Protein AF-A0A920SSI3-F1 (afdb_monomer)

Mean predicted aligned error: 14.67 Å

Foldseek 3Di:
DDDDDDPCCDPVNVVVLVVQCWDDDPNDTDGPPPPPPPDAAEDEQAPPHAPPPDPLRDQALLSLQVSVVVVVVVPHQAYEYQFADPVSDRDPDPVSVCSSVVSNPVPRHYDHDDD

Radius of gyration: 26.29 Å; Cα contacts (8 Å, |Δi|>4): 122; chains: 1; bounding box: 48×50×65 Å

Solvent-accessible surface area (backbone atoms only — not comparable to full-atom values): 7346 Å² total; per-residue (Å²): 138,84,81,82,78,81,75,87,76,48,72,70,60,54,55,60,39,54,74,63,65,31,58,71,62,94,84,46,77,49,63,78,77,81,77,76,73,86,72,82,38,69,44,65,69,43,55,94,62,61,90,82,74,43,96,85,53,49,74,49,39,69,45,43,24,51,53,50,50,54,41,41,77,75,58,34,57,28,39,36,77,67,41,39,41,101,83,70,43,82,45,87,49,68,69,50,48,47,52,35,52,70,55,36,77,62,87,84,30,70,50,88,82,83,131

Nearest PDB structures (foldseek):
  5zmu-assembly2_C  TM=8.482E-01  e=4.762E-04  Bordetella sp. BK-52
  5zmy-assembly4_G  TM=8.447E-01  e=1.483E-03  Bordetella sp. BK-52
  5zmy-assembly3_E  TM=8.531E-01  e=1.938E-03  Bordetella sp. BK-52
  5zmu-assembly1_B  TM=8.420E-01  e=1.938E-03  Bordetella sp. BK-52
  5zmu-assembly2_D  TM=8.413E-01  e=2.706E-03  Bordetella sp. BK-52

Sequence (115 aa):
MSLIQSSDYSRRAFLAIAGAGAVVLGGCAVTEQEQTRSFLLKAALNGGRQPGSHPALPTTANEFANAAQDAVEAGAGAIHVHVRDSKENESLRSEDIATVLADCSCHNTVHSDWY

Structure (mmCIF, N/CA/C/O backbone):
data_AF-A0A920SSI3-F1
#
_entry.id   AF-A0A920SSI3-F1
#
loop_
_atom_site.group_PDB
_atom_site.id
_atom_site.type_symbol
_atom_site.label_atom_id
_atom_site.label_alt_id
_atom_site.label_comp_id
_atom_site.label_asym_id
_atom_site.label_entity_id
_atom_site.label_seq_id
_atom_site.pdbx_PDB_ins_code
_atom_site.Cartn_x
_atom_site.Cartn_y
_atom_site.Cartn_z
_atom_site.occupancy
_atom_site.B_iso_or_equiv
_atom_site.auth_seq_id
_atom_site.auth_comp_id
_atom_site.auth_asym_id
_atom_site.auth_atom_id
_atom_site.pdbx_PDB_model_num
ATOM 1 N N . MET A 1 1 ? -34.021 39.688 47.194 1.00 31.75 1 MET A N 1
ATOM 2 C CA . MET A 1 1 ? -33.131 38.540 47.470 1.00 31.75 1 MET A CA 1
ATOM 3 C C . MET A 1 1 ? -33.988 37.309 47.719 1.00 31.75 1 MET A C 1
ATOM 5 O O . MET A 1 1 ? -34.573 37.215 48.787 1.00 31.75 1 MET A O 1
ATOM 9 N N . SER A 1 2 ? -34.132 36.423 46.730 1.00 30.94 2 SER A N 1
ATOM 10 C CA . SER A 1 2 ? -34.807 35.131 46.914 1.00 30.94 2 SER A CA 1
ATOM 11 C C . SER A 1 2 ? -33.748 34.088 47.267 1.00 30.94 2 SER A C 1
ATOM 13 O O . SER A 1 2 ? -32.743 33.973 46.565 1.00 30.94 2 SER A O 1
ATOM 15 N N . LEU A 1 3 ? -33.931 33.424 48.406 1.00 32.19 3 LEU A N 1
ATOM 16 C CA . LEU A 1 3 ? -33.061 32.360 48.892 1.00 32.19 3 LEU A CA 1
ATOM 17 C C . LEU A 1 3 ? -33.277 31.117 48.024 1.00 32.19 3 LEU A C 1
ATOM 19 O O . LEU A 1 3 ? -34.406 30.687 47.803 1.00 32.19 3 LEU A O 1
ATOM 23 N N . ILE A 1 4 ? -32.174 30.565 47.529 1.00 35.66 4 ILE A N 1
ATOM 24 C CA . ILE A 1 4 ? -32.110 29.320 46.765 1.00 35.66 4 ILE A CA 1
ATOM 25 C C . ILE A 1 4 ? -32.752 28.202 47.603 1.00 35.66 4 ILE A C 1
ATOM 27 O O . ILE A 1 4 ? -32.243 27.861 48.669 1.00 35.66 4 ILE A O 1
ATOM 31 N N . GLN A 1 5 ? -33.860 27.626 47.125 1.00 38.75 5 GLN A N 1
ATOM 32 C CA . GLN A 1 5 ? -34.351 26.338 47.618 1.00 38.75 5 GLN A CA 1
ATOM 33 C C . GLN A 1 5 ? -33.343 25.262 47.204 1.00 38.75 5 GLN A C 1
ATOM 35 O O . GLN A 1 5 ? -33.166 24.991 46.017 1.00 38.75 5 GLN A O 1
ATOM 40 N N . SER A 1 6 ? -32.669 24.649 48.175 1.00 41.41 6 SER A N 1
ATOM 41 C CA . SER A 1 6 ? -31.885 23.436 47.956 1.00 41.41 6 SER A CA 1
ATOM 42 C C . SER A 1 6 ? -32.833 22.311 47.539 1.00 41.41 6 SER A C 1
ATOM 44 O O . SER A 1 6 ? -33.675 21.899 48.335 1.00 41.41 6 SER A O 1
ATOM 46 N N . SER A 1 7 ? -32.741 21.834 46.293 1.00 49.72 7 SER A N 1
ATOM 47 C CA . SER A 1 7 ? -33.515 20.665 45.870 1.00 49.72 7 SER A CA 1
ATOM 48 C C . SER A 1 7 ? -32.924 19.420 46.526 1.00 49.72 7 SER A C 1
ATOM 50 O O . SER A 1 7 ? -31.736 19.146 46.340 1.00 49.72 7 SER A O 1
ATOM 52 N N . ASP A 1 8 ? -33.742 18.661 47.249 1.00 46.12 8 ASP A N 1
ATOM 53 C CA . ASP A 1 8 ? -33.389 17.343 47.770 1.00 46.12 8 ASP A CA 1
ATOM 54 C C . ASP A 1 8 ? -33.108 16.379 46.611 1.00 46.12 8 ASP A C 1
ATOM 56 O O . ASP A 1 8 ? -33.988 15.689 46.089 1.00 46.12 8 ASP A O 1
ATOM 60 N N . TYR A 1 9 ? -31.853 16.345 46.169 1.00 55.19 9 TYR A N 1
ATOM 61 C CA . TYR A 1 9 ? -31.407 15.425 45.138 1.00 55.19 9 TYR A CA 1
ATOM 62 C C . TYR A 1 9 ? -31.183 14.053 45.775 1.00 55.19 9 TYR A C 1
ATOM 64 O O . TYR A 1 9 ? -30.156 13.783 46.398 1.00 55.19 9 TYR A O 1
ATOM 72 N N . SER A 1 10 ? -32.195 13.187 45.691 1.00 63.22 10 SER A N 1
ATOM 73 C CA . SER A 1 10 ? -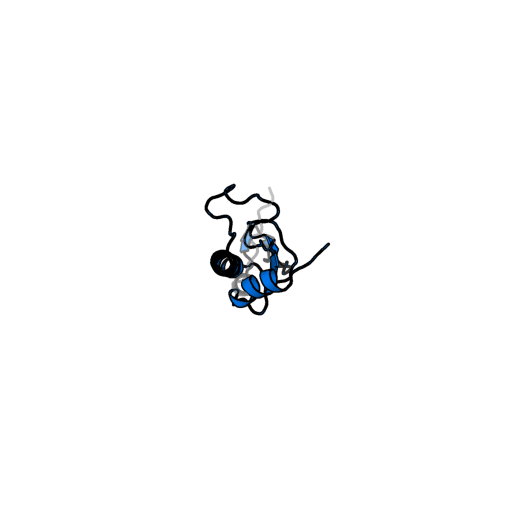32.159 11.869 46.325 1.00 63.22 10 SER A CA 1
ATOM 74 C C . SER A 1 10 ? -30.985 11.032 45.810 1.00 63.22 10 SER A C 1
ATOM 76 O O . SER A 1 10 ? -30.732 10.953 44.607 1.00 63.22 10 SER A O 1
ATOM 78 N N . ARG A 1 11 ? -30.312 10.311 46.715 1.00 54.88 11 ARG A N 1
ATOM 79 C CA . ARG A 1 11 ? -29.207 9.383 46.405 1.00 54.88 11 ARG A CA 1
ATOM 80 C C . ARG A 1 11 ? -29.567 8.369 45.305 1.00 54.88 11 ARG A C 1
ATOM 82 O O . ARG A 1 11 ? -28.691 7.932 44.565 1.00 54.88 11 ARG A O 1
ATOM 89 N N . ARG A 1 12 ? -30.856 8.024 45.168 1.00 54.28 12 ARG A N 1
ATOM 90 C CA . ARG A 1 12 ? -31.366 7.157 44.089 1.00 54.28 12 ARG A CA 1
ATOM 91 C C . ARG A 1 12 ? -31.304 7.825 42.710 1.00 54.28 12 ARG A C 1
ATOM 93 O O . ARG A 1 12 ? -30.982 7.145 41.745 1.00 54.28 12 ARG A O 1
ATOM 100 N N . ALA A 1 13 ? -31.569 9.129 42.621 1.00 55.97 13 ALA A N 1
ATOM 101 C CA . ALA A 1 13 ? -31.482 9.891 41.374 1.00 55.97 13 ALA A CA 1
ATOM 102 C C . ALA A 1 13 ? -30.022 10.068 40.922 1.00 55.97 13 ALA A C 1
ATOM 104 O O . ALA A 1 13 ? -29.718 9.895 39.746 1.00 55.97 13 ALA A O 1
ATOM 105 N N . PHE A 1 14 ? -29.104 10.305 41.866 1.00 57.00 14 PHE A N 1
ATOM 106 C CA . PHE A 1 14 ? -27.667 10.400 41.581 1.00 57.00 14 PHE A CA 1
ATOM 107 C C . PHE A 1 14 ? -27.088 9.095 41.005 1.00 57.00 14 PHE A C 1
ATOM 109 O O . PHE A 1 14 ? -26.377 9.120 40.005 1.00 57.00 14 PHE A O 1
ATOM 116 N N . LEU A 1 15 ? -27.436 7.943 41.593 1.00 54.25 15 LEU A N 1
ATOM 117 C CA . LEU A 1 15 ? -26.958 6.637 41.120 1.00 54.25 15 LEU A CA 1
ATOM 118 C C . LEU A 1 15 ? -27.516 6.256 39.739 1.00 54.25 15 LEU A C 1
ATOM 120 O O . LEU A 1 15 ? -26.810 5.628 38.957 1.00 54.25 15 LEU A O 1
ATOM 124 N N . ALA A 1 16 ? -28.751 6.658 39.420 1.00 57.38 16 ALA A N 1
ATOM 125 C CA . ALA A 1 16 ? -29.353 6.400 38.111 1.00 57.38 16 ALA A CA 1
ATOM 126 C C . ALA A 1 16 ? -28.672 7.189 36.975 1.00 57.38 16 ALA A C 1
ATOM 128 O O . ALA A 1 16 ? -28.552 6.681 35.866 1.00 57.38 16 ALA A O 1
ATOM 129 N N . ILE A 1 17 ? -28.200 8.407 37.256 1.00 57.28 17 ILE A N 1
ATOM 130 C CA . ILE A 1 17 ? -27.567 9.294 36.265 1.00 57.28 17 ILE A CA 1
ATOM 131 C C . ILE A 1 17 ? -26.085 8.958 36.082 1.00 57.28 17 ILE A C 1
ATOM 133 O O . ILE A 1 17 ? -25.610 8.887 34.951 1.00 57.28 17 ILE A O 1
ATOM 137 N N . ALA A 1 18 ? -25.375 8.653 37.172 1.00 57.53 18 ALA A N 1
ATOM 138 C CA . ALA A 1 18 ? -23.982 8.216 37.101 1.00 57.53 18 ALA A CA 1
ATOM 139 C C . ALA A 1 18 ? -23.823 6.893 36.324 1.00 57.53 18 ALA A C 1
ATOM 141 O O . ALA A 1 18 ? -22.845 6.716 35.604 1.00 57.53 18 ALA A O 1
ATOM 142 N N . GLY A 1 19 ? -24.803 5.984 36.414 1.00 54.16 19 GLY A N 1
ATOM 143 C CA . GLY A 1 19 ? -24.811 4.733 35.646 1.00 54.16 19 GLY A CA 1
ATOM 144 C C . GLY A 1 19 ? -25.055 4.901 34.139 1.00 54.16 19 GLY A C 1
ATOM 145 O O . GLY A 1 19 ? -24.810 3.964 33.388 1.00 54.16 19 GLY A O 1
ATOM 146 N N . ALA A 1 20 ? -25.513 6.077 33.695 1.00 57.34 20 ALA A N 1
ATOM 147 C CA . ALA A 1 20 ? -25.807 6.390 32.294 1.00 57.34 20 ALA A CA 1
ATOM 148 C C . ALA A 1 20 ? -24.710 7.235 31.612 1.00 57.34 20 ALA A C 1
ATOM 150 O O . ALA A 1 20 ? -24.944 7.768 30.530 1.00 57.34 20 ALA A O 1
ATOM 151 N N . GLY A 1 21 ? -23.541 7.405 32.246 1.00 54.06 21 GLY A N 1
ATOM 152 C CA . GLY A 1 21 ? -22.436 8.202 31.695 1.00 54.06 21 GLY A CA 1
ATOM 153 C C . GLY A 1 21 ? -22.680 9.717 31.701 1.00 54.06 21 GLY A C 1
ATOM 154 O O . GLY A 1 21 ? -22.008 10.453 30.989 1.00 54.06 21 GLY A O 1
ATOM 155 N N . ALA A 1 22 ? -23.642 10.210 32.485 1.00 56.53 22 ALA A N 1
ATOM 156 C CA . ALA A 1 22 ? -23.956 11.633 32.552 1.00 56.53 22 ALA A CA 1
ATOM 157 C C . ALA A 1 22 ? -23.236 12.321 33.725 1.00 56.53 22 ALA A C 1
ATOM 159 O O . ALA A 1 22 ? -23.380 11.927 34.884 1.00 56.53 22 ALA A O 1
ATOM 160 N N . VAL A 1 23 ? -22.498 13.395 33.430 1.00 55.94 23 VAL A N 1
ATOM 161 C CA . VAL A 1 23 ? -21.931 14.313 34.432 1.00 55.94 23 VAL A CA 1
ATOM 162 C C . VAL A 1 23 ? -22.871 15.508 34.593 1.00 55.94 23 VAL A C 1
ATOM 164 O O . VAL A 1 23 ? -23.320 16.099 33.610 1.00 55.94 23 VAL A O 1
ATOM 167 N N . VAL A 1 24 ? -23.176 15.876 35.841 1.00 57.53 24 VAL A N 1
ATOM 168 C CA . VAL A 1 24 ? -24.001 17.051 36.157 1.00 57.53 24 VAL A CA 1
ATOM 169 C C . VAL A 1 24 ? -23.096 18.216 36.550 1.00 57.53 24 VAL A C 1
ATOM 171 O O . VAL A 1 24 ? -22.456 18.185 37.600 1.00 57.53 24 VAL A O 1
ATOM 174 N N . LEU A 1 25 ? -23.081 19.272 35.735 1.00 50.16 25 LEU A N 1
ATOM 175 C CA . LEU A 1 25 ? -22.464 20.561 36.059 1.00 50.16 25 LEU A CA 1
ATOM 176 C C . LEU A 1 25 ? -23.580 21.598 36.222 1.00 50.16 25 LEU A C 1
ATOM 178 O O . LEU A 1 25 ? -24.322 21.880 35.284 1.00 50.16 25 LEU A O 1
ATOM 182 N N . GLY A 1 26 ? -23.739 22.146 37.430 1.00 55.31 26 GLY A N 1
ATOM 183 C CA . GLY A 1 26 ? -24.679 23.248 37.685 1.00 55.31 26 GLY A CA 1
ATOM 184 C C . GLY A 1 26 ? -26.170 22.929 37.485 1.00 55.31 26 GLY A C 1
ATOM 185 O O . GLY A 1 26 ? -26.951 23.850 37.277 1.00 55.31 26 GLY A O 1
ATOM 186 N N . GLY A 1 27 ? -26.579 21.655 37.538 1.00 57.84 27 GLY A N 1
ATOM 187 C CA . GLY A 1 27 ? -27.984 21.244 37.384 1.00 57.84 27 GLY A CA 1
ATOM 188 C C . GLY A 1 27 ? -28.416 20.904 35.951 1.00 57.84 27 GLY A C 1
ATOM 189 O O . GLY A 1 27 ? -29.550 20.474 35.760 1.00 57.84 27 GLY A O 1
ATOM 190 N N . CYS A 1 28 ? -27.524 21.015 34.962 1.00 51.34 28 CYS A N 1
ATOM 191 C CA . CYS A 1 28 ? -27.728 20.442 33.631 1.00 51.34 28 CYS A CA 1
ATOM 192 C C . CYS A 1 28 ? -27.100 19.047 33.563 1.00 51.34 28 CYS A C 1
ATOM 194 O O . CYS A 1 28 ? -25.912 18.883 33.844 1.00 51.34 28 CYS A O 1
ATOM 196 N N . ALA A 1 29 ? -27.894 18.046 33.180 1.00 58.31 29 ALA A N 1
ATOM 197 C CA . ALA A 1 29 ? -27.389 16.727 32.825 1.00 58.31 29 ALA A CA 1
ATOM 198 C C . ALA A 1 29 ? -27.015 16.729 31.339 1.00 58.31 29 ALA A C 1
ATOM 200 O O . ALA A 1 29 ? -27.874 16.951 30.485 1.00 58.31 29 ALA A O 1
ATOM 201 N N . VAL A 1 30 ? -25.738 16.494 31.040 1.00 51.97 30 VAL A N 1
ATOM 202 C CA . VAL A 1 30 ? -25.256 16.258 29.676 1.00 51.97 30 VAL A CA 1
ATOM 203 C C . VAL A 1 30 ? -25.019 14.758 29.546 1.00 51.97 30 VAL A C 1
ATOM 205 O O . VAL A 1 30 ? -24.259 14.186 30.323 1.00 51.97 30 VAL A O 1
ATOM 208 N N . THR A 1 31 ? -25.709 14.110 28.611 1.00 56.38 31 THR A N 1
ATOM 209 C CA . THR A 1 31 ? -25.462 12.708 28.251 1.00 56.38 31 THR A CA 1
ATOM 210 C C . THR A 1 31 ? -24.478 12.667 27.088 1.00 56.38 31 THR A C 1
ATOM 212 O O . THR A 1 31 ? -24.675 13.402 26.117 1.00 56.38 31 THR A O 1
ATOM 215 N N . GLU A 1 32 ? -23.467 11.802 27.138 1.00 54.62 32 GLU A N 1
ATOM 216 C CA . GLU A 1 32 ? -22.654 11.489 25.959 1.00 54.62 32 GLU A CA 1
ATOM 217 C C . GLU A 1 32 ? -23.547 10.824 24.899 1.00 54.62 32 GLU A C 1
ATOM 219 O O . GLU A 1 32 ? -23.910 9.655 24.989 1.00 54.62 32 GLU A O 1
ATOM 224 N N . GLN A 1 33 ? -23.963 11.587 23.889 1.00 54.97 33 GLN A N 1
ATOM 225 C CA . GLN A 1 33 ? -24.425 11.016 22.628 1.00 54.97 33 GLN A CA 1
ATOM 226 C C . GLN A 1 33 ? -23.188 10.829 21.754 1.00 54.97 33 GLN A C 1
ATOM 228 O O . GLN A 1 33 ? -22.853 11.691 20.941 1.00 54.97 33 GLN A O 1
ATOM 233 N N . GLU A 1 34 ? -22.490 9.711 21.935 1.00 57.81 34 GLU A N 1
ATOM 234 C CA . GLU A 1 34 ? -21.451 9.305 20.997 1.00 57.81 34 GLU A CA 1
ATOM 235 C C . GLU A 1 34 ? -22.129 8.829 19.707 1.00 57.81 34 GLU A C 1
ATOM 237 O O . GLU A 1 34 ? -22.481 7.665 19.531 1.00 57.81 34 GLU A O 1
ATOM 242 N N . GLN A 1 35 ? -22.392 9.763 18.795 1.00 55.12 35 GLN A N 1
ATOM 243 C CA . GLN A 1 35 ? -22.758 9.416 17.430 1.00 55.12 35 GLN A CA 1
ATOM 244 C C . GLN A 1 35 ? -21.469 9.182 16.637 1.00 55.12 35 GLN A C 1
ATOM 246 O O . GLN A 1 35 ? -21.082 9.995 15.798 1.00 55.12 35 GLN A O 1
ATOM 251 N N . THR A 1 36 ? -20.790 8.063 16.891 1.00 58.25 36 THR A N 1
ATOM 252 C CA . THR A 1 36 ? -19.743 7.561 15.998 1.00 58.25 36 THR A CA 1
ATOM 253 C C . THR A 1 36 ? -20.428 7.064 14.728 1.00 58.25 36 THR A C 1
ATOM 255 O O . THR A 1 36 ? -20.776 5.893 14.584 1.00 58.25 36 THR A O 1
ATOM 258 N N . ARG A 1 37 ? -20.666 7.959 13.760 1.00 64.50 37 ARG A N 1
ATOM 259 C CA . ARG A 1 37 ? -20.807 7.483 12.380 1.00 64.50 37 ARG A CA 1
A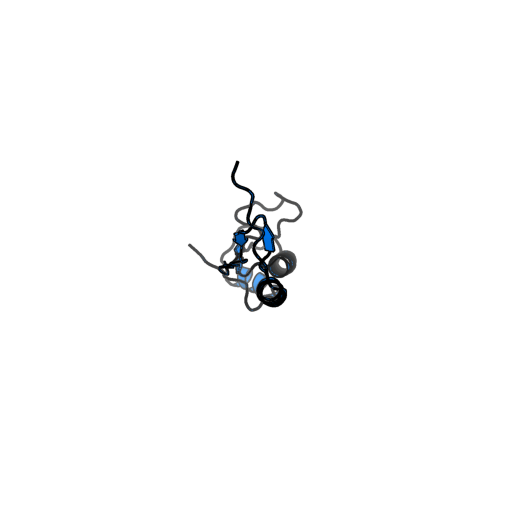TOM 260 C C . ARG A 1 37 ? -19.488 6.807 12.035 1.00 64.50 37 ARG A C 1
ATOM 262 O O . ARG A 1 37 ? -18.450 7.462 12.027 1.00 64.50 37 ARG A O 1
ATOM 269 N N . SER A 1 38 ? -19.533 5.503 11.784 1.00 73.06 38 SER A N 1
ATOM 270 C CA . SER A 1 38 ? -18.391 4.790 11.226 1.00 73.06 38 SER A CA 1
ATOM 271 C C . SER A 1 38 ? -18.134 5.360 9.831 1.00 73.06 38 SER A C 1
ATOM 273 O O . SER A 1 38 ? -18.948 5.200 8.922 1.00 73.06 38 SER A O 1
ATOM 275 N N . PHE A 1 39 ? -17.047 6.115 9.697 1.00 82.50 39 PHE A N 1
ATOM 276 C CA . PHE A 1 39 ? -16.545 6.573 8.410 1.00 82.50 39 PHE A CA 1
ATOM 277 C C . PHE A 1 39 ? -15.460 5.609 7.942 1.00 82.50 39 PHE A C 1
ATOM 279 O O . PHE A 1 39 ? -14.615 5.188 8.731 1.00 82.50 39 PHE A O 1
ATOM 286 N N . LEU A 1 40 ? -15.471 5.280 6.651 1.00 88.06 40 LEU A N 1
ATOM 287 C CA . LEU A 1 40 ? -14.396 4.513 6.037 1.00 88.06 40 LEU A CA 1
ATOM 288 C C . LEU A 1 40 ? -13.186 5.428 5.820 1.00 88.06 40 LEU A C 1
ATOM 290 O O . LEU A 1 40 ? -13.264 6.385 5.047 1.00 88.06 40 LEU A O 1
ATOM 294 N N . LEU A 1 41 ? -12.065 5.118 6.467 1.00 90.56 41 LEU A N 1
ATOM 295 C CA . LEU A 1 41 ? -10.792 5.781 6.202 1.00 90.56 41 LEU A CA 1
ATOM 296 C C . LEU A 1 41 ? -10.067 5.070 5.053 1.00 90.56 41 LEU A C 1
ATOM 298 O O . LEU A 1 41 ? -9.759 3.883 5.162 1.00 90.56 41 LEU A O 1
ATOM 302 N N . LYS A 1 42 ? -9.775 5.798 3.969 1.00 93.00 42 LYS A N 1
ATOM 303 C CA . LYS A 1 42 ? -8.976 5.307 2.837 1.00 93.00 42 LYS A CA 1
ATOM 304 C C . LYS A 1 42 ? -7.576 5.923 2.868 1.00 93.00 42 LYS A C 1
ATOM 306 O O . LYS A 1 42 ? -7.446 7.143 2.794 1.00 93.00 42 LYS A O 1
ATOM 311 N N . ALA A 1 43 ? -6.541 5.093 2.959 1.00 94.25 43 ALA A N 1
ATOM 312 C CA . ALA A 1 43 ? -5.146 5.524 2.942 1.00 94.25 43 ALA A CA 1
ATOM 313 C C . ALA A 1 43 ? -4.571 5.448 1.521 1.00 94.25 43 ALA A C 1
ATOM 315 O O . ALA A 1 43 ? -4.627 4.401 0.882 1.00 94.25 43 ALA A O 1
ATOM 316 N N . ALA A 1 44 ? -3.993 6.546 1.031 1.00 95.12 44 ALA A N 1
ATOM 317 C CA . ALA A 1 44 ? -3.233 6.570 -0.217 1.00 95.12 44 ALA A CA 1
ATOM 318 C C . ALA A 1 44 ? -1.736 6.484 0.096 1.00 95.12 44 ALA A C 1
ATOM 320 O O . ALA A 1 44 ? -1.174 7.430 0.646 1.00 95.12 44 ALA A O 1
ATOM 321 N N . LEU A 1 45 ? -1.103 5.354 -0.234 1.00 94.06 45 LEU A N 1
ATOM 322 C CA . LEU A 1 45 ? 0.251 5.051 0.253 1.00 94.06 45 LEU A CA 1
ATOM 323 C C . LEU A 1 45 ? 1.337 5.881 -0.437 1.00 94.06 45 LEU A C 1
ATOM 325 O O . LEU A 1 45 ? 2.250 6.382 0.213 1.00 94.06 45 LEU A O 1
ATOM 329 N N . ASN A 1 46 ? 1.236 6.052 -1.753 1.00 93.38 46 ASN A N 1
ATOM 330 C CA . ASN A 1 46 ? 2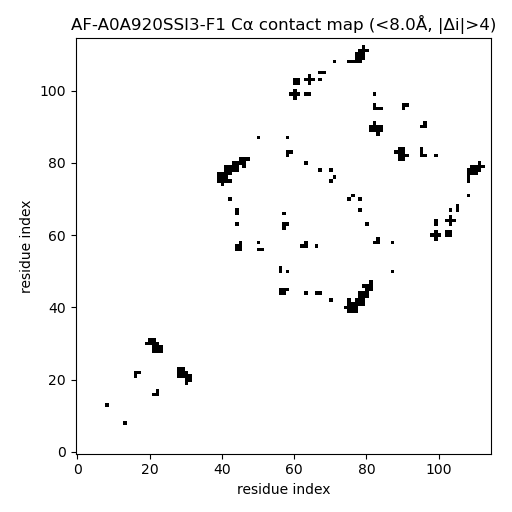.200 6.828 -2.530 1.00 93.38 46 ASN A CA 1
ATOM 331 C C . ASN A 1 46 ? 1.568 7.989 -3.311 1.00 93.38 46 ASN A C 1
ATOM 333 O O . ASN A 1 46 ? 2.220 9.014 -3.523 1.00 93.38 46 ASN A O 1
ATOM 337 N N . GLY A 1 47 ? 0.295 7.863 -3.701 1.00 88.31 47 GLY A N 1
ATOM 338 C CA . GLY A 1 47 ? -0.370 8.834 -4.572 1.00 88.31 47 GLY A CA 1
ATOM 339 C C . GLY A 1 47 ? 0.416 9.067 -5.872 1.00 88.31 47 GLY A C 1
ATOM 340 O O . GLY A 1 47 ? 1.266 8.266 -6.254 1.00 88.31 47 GLY A O 1
ATOM 341 N N . GLY A 1 48 ? 0.211 10.221 -6.510 1.00 86.44 48 GLY A N 1
ATOM 342 C CA . GLY A 1 48 ? 0.977 10.637 -7.697 1.00 86.44 48 GLY A CA 1
ATOM 343 C C . GLY A 1 48 ? 2.396 11.158 -7.409 1.00 86.44 48 GLY A C 1
ATOM 344 O O . GLY A 1 48 ? 2.953 11.898 -8.222 1.00 86.44 48 GLY A O 1
ATOM 345 N N . ARG A 1 49 ? 2.979 10.868 -6.235 1.00 91.19 49 ARG A N 1
ATOM 346 C CA . ARG A 1 49 ? 4.323 11.354 -5.874 1.00 91.19 49 ARG A CA 1
ATOM 347 C C . ARG A 1 49 ? 5.389 10.635 -6.686 1.00 91.19 49 ARG A C 1
ATOM 349 O O . ARG A 1 49 ? 5.267 9.449 -6.953 1.00 91.19 49 ARG A O 1
ATOM 356 N N . GLN A 1 50 ? 6.461 11.337 -7.039 1.00 90.38 50 GLN A N 1
ATOM 357 C CA . GLN A 1 50 ? 7.579 10.731 -7.764 1.00 90.38 50 GLN A CA 1
ATOM 358 C C . GLN A 1 50 ? 8.440 9.852 -6.837 1.00 90.38 50 GLN A C 1
ATOM 360 O O . GLN A 1 50 ? 8.612 10.218 -5.665 1.00 90.38 50 GLN A O 1
ATOM 365 N N . PRO A 1 51 ? 9.008 8.736 -7.335 1.00 90.81 51 PRO A N 1
ATOM 366 C CA . PRO A 1 51 ? 10.028 7.964 -6.625 1.00 90.81 51 PRO A CA 1
ATOM 367 C C . PRO A 1 51 ? 11.152 8.869 -6.106 1.00 90.81 51 PRO A C 1
ATOM 369 O O . PRO A 1 51 ? 11.529 9.845 -6.753 1.00 90.81 51 PRO A O 1
ATOM 372 N N . GLY A 1 52 ? 11.639 8.600 -4.894 1.00 91.25 52 GLY A N 1
ATOM 373 C CA . GLY A 1 52 ? 12.689 9.402 -4.255 1.00 91.25 52 GLY A CA 1
ATOM 374 C C . GLY A 1 52 ? 12.245 10.760 -3.693 1.00 91.25 52 GLY A C 1
ATOM 375 O O . GLY A 1 52 ? 13.038 11.427 -3.033 1.00 91.25 52 GLY A O 1
ATOM 376 N N . SER A 1 53 ? 10.983 11.175 -3.874 1.00 93.81 53 SER A N 1
ATOM 377 C CA . SER A 1 53 ? 10.473 12.424 -3.276 1.00 93.81 53 SER A CA 1
ATOM 378 C C . SER A 1 53 ? 10.336 12.373 -1.748 1.00 93.81 53 SER A C 1
ATOM 380 O O . SER A 1 53 ? 10.278 13.419 -1.101 1.00 93.81 53 SER A O 1
ATOM 382 N N . HIS A 1 54 ? 10.285 11.173 -1.164 1.00 93.50 54 HIS A N 1
ATOM 383 C CA . HIS A 1 54 ? 10.313 10.945 0.276 1.00 93.50 54 HIS A CA 1
ATOM 384 C C . HIS A 1 54 ? 10.951 9.575 0.565 1.00 93.50 54 HIS A C 1
ATOM 386 O O . HIS A 1 54 ? 10.618 8.617 -0.132 1.00 93.50 54 HIS A O 1
ATOM 392 N N . PRO A 1 55 ? 11.826 9.440 1.580 1.00 91.75 55 PRO A N 1
ATOM 393 C CA . PRO A 1 55 ? 12.528 8.183 1.859 1.00 91.75 55 PRO A CA 1
ATOM 394 C C . PRO A 1 55 ? 11.601 7.032 2.270 1.00 91.75 55 PRO A C 1
ATOM 396 O O . PRO A 1 55 ? 11.942 5.879 2.058 1.00 91.75 55 PRO A O 1
ATOM 399 N N . ALA A 1 56 ? 10.433 7.336 2.841 1.00 92.38 56 ALA A N 1
ATOM 400 C CA . ALA A 1 56 ? 9.415 6.339 3.191 1.00 92.38 56 ALA A CA 1
ATOM 401 C C . ALA A 1 56 ? 8.322 6.169 2.118 1.00 92.38 56 ALA A C 1
ATOM 403 O O . ALA A 1 56 ? 7.259 5.637 2.417 1.00 92.38 56 ALA A O 1
ATOM 404 N N . LEU A 1 57 ? 8.513 6.702 0.904 1.00 94.75 57 LEU A N 1
ATOM 405 C CA . LEU A 1 57 ? 7.549 6.501 -0.179 1.00 94.75 57 LEU A CA 1
ATOM 406 C C . LEU A 1 57 ? 7.700 5.070 -0.722 1.00 94.75 57 LEU A C 1
ATOM 408 O O . LEU A 1 57 ? 8.757 4.780 -1.278 1.00 94.75 57 LEU A O 1
ATOM 412 N N . PRO A 1 58 ? 6.680 4.200 -0.621 1.00 93.94 58 PRO A N 1
ATOM 413 C CA . PRO A 1 58 ? 6.797 2.835 -1.114 1.00 93.94 58 PRO A CA 1
ATOM 414 C C . PRO A 1 58 ? 6.840 2.813 -2.647 1.00 93.94 58 PRO A C 1
ATOM 416 O O . PRO A 1 58 ? 6.013 3.450 -3.318 1.00 93.94 58 PRO A O 1
ATOM 419 N N . THR A 1 59 ? 7.801 2.077 -3.206 1.00 91.75 59 THR A N 1
ATOM 420 C CA . THR A 1 59 ? 7.933 1.849 -4.656 1.00 91.75 59 THR A CA 1
ATOM 421 C C . THR A 1 59 ? 8.037 0.370 -5.018 1.00 91.75 59 THR A C 1
ATOM 423 O O . THR A 1 59 ? 7.782 0.021 -6.170 1.00 91.75 59 THR A O 1
ATOM 426 N N . THR A 1 60 ? 8.339 -0.503 -4.055 1.00 90.00 60 THR A N 1
ATOM 427 C CA . THR A 1 60 ? 8.439 -1.959 -4.239 1.00 90.00 60 THR A CA 1
ATOM 428 C C . THR A 1 60 ? 7.291 -2.715 -3.562 1.00 90.00 60 THR A C 1
ATOM 430 O O . THR A 1 60 ? 6.647 -2.204 -2.647 1.00 90.00 60 THR A O 1
ATOM 433 N N . ALA A 1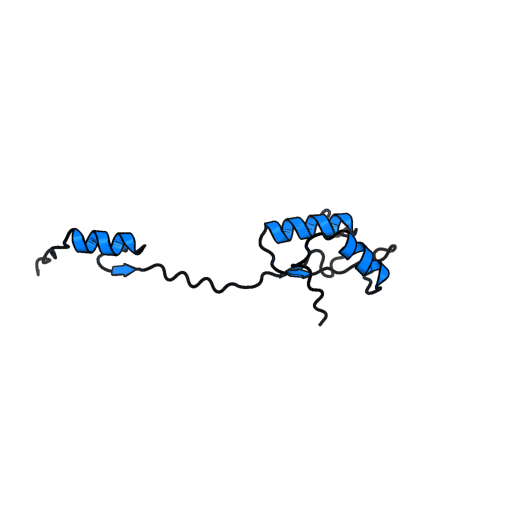 61 ? 7.035 -3.958 -3.986 1.00 90.00 61 ALA A N 1
ATOM 434 C CA . ALA A 1 61 ? 5.939 -4.779 -3.456 1.00 90.00 61 ALA A CA 1
ATOM 435 C C . ALA A 1 61 ? 6.027 -4.999 -1.931 1.00 90.00 61 ALA A C 1
ATOM 437 O O . ALA A 1 61 ? 5.052 -4.754 -1.223 1.00 90.00 61 ALA A O 1
ATOM 438 N N . ASN A 1 62 ? 7.214 -5.325 -1.409 1.00 91.62 62 ASN A N 1
ATOM 439 C CA . ASN A 1 62 ? 7.440 -5.465 0.035 1.00 91.62 62 ASN A CA 1
ATOM 440 C C . ASN A 1 62 ? 7.184 -4.163 0.811 1.00 91.62 62 ASN A C 1
ATOM 442 O O . ASN A 1 62 ? 6.619 -4.188 1.902 1.00 91.62 62 ASN A O 1
ATOM 446 N N . GLU A 1 63 ? 7.587 -3.013 0.267 1.00 94.06 63 GLU A N 1
ATOM 447 C CA . GLU A 1 63 ? 7.324 -1.720 0.908 1.00 94.06 63 GLU A CA 1
ATOM 448 C C . GLU A 1 63 ? 5.831 -1.390 0.915 1.00 94.06 63 GLU A C 1
ATOM 450 O O . GLU A 1 63 ? 5.329 -0.880 1.915 1.00 94.06 63 GLU A O 1
ATOM 455 N N . PHE A 1 64 ? 5.107 -1.709 -0.164 1.00 93.50 64 PHE A N 1
ATOM 456 C CA . PHE A 1 64 ? 3.652 -1.574 -0.193 1.00 93.50 64 PHE A CA 1
ATOM 457 C C . PHE A 1 64 ? 2.976 -2.477 0.836 1.00 93.50 64 PHE A C 1
ATOM 459 O O . PHE A 1 64 ? 2.073 -2.006 1.520 1.00 93.50 64 PHE A O 1
ATOM 466 N N . ALA A 1 65 ? 3.418 -3.728 0.981 1.00 92.31 65 ALA A N 1
ATOM 467 C CA . ALA A 1 65 ? 2.870 -4.653 1.969 1.00 92.31 65 ALA A CA 1
ATOM 468 C C . ALA A 1 65 ? 3.050 -4.126 3.402 1.00 92.31 65 ALA A C 1
ATOM 470 O O . ALA A 1 65 ? 2.080 -4.074 4.160 1.00 92.31 65 ALA A O 1
ATOM 471 N N . ASN A 1 66 ? 4.252 -3.649 3.739 1.00 93.94 66 ASN A N 1
ATOM 472 C CA . ASN A 1 66 ? 4.540 -3.061 5.050 1.00 93.94 66 ASN A CA 1
ATOM 473 C C . ASN A 1 66 ? 3.714 -1.788 5.293 1.00 93.94 66 ASN A C 1
ATOM 475 O O . ASN A 1 66 ? 3.031 -1.672 6.306 1.00 93.94 66 ASN A O 1
ATOM 479 N N . ALA A 1 67 ? 3.699 -0.855 4.336 1.00 94.44 67 ALA A N 1
ATOM 480 C CA . ALA A 1 67 ? 2.945 0.390 4.466 1.00 94.44 67 ALA A CA 1
ATOM 481 C C . ALA A 1 67 ? 1.424 0.157 4.522 1.00 94.44 67 ALA A C 1
ATOM 483 O O . ALA A 1 67 ? 0.704 0.887 5.205 1.00 94.44 67 ALA A O 1
ATOM 484 N N . ALA A 1 68 ? 0.919 -0.859 3.817 1.00 93.62 68 ALA A N 1
ATOM 485 C CA . ALA A 1 68 ? -0.474 -1.268 3.905 1.00 93.62 68 ALA A CA 1
ATOM 486 C C . ALA A 1 68 ? -0.791 -1.828 5.294 1.00 93.62 68 ALA A C 1
ATOM 488 O O . ALA A 1 68 ? -1.815 -1.452 5.860 1.00 93.62 68 ALA A O 1
ATOM 489 N N . GLN A 1 69 ? 0.078 -2.675 5.854 1.00 93.62 69 GLN A N 1
ATOM 490 C CA . GLN A 1 69 ? -0.080 -3.187 7.214 1.00 93.62 69 GLN A CA 1
ATOM 491 C C . GLN A 1 69 ? -0.122 -2.044 8.236 1.00 93.62 69 GLN A C 1
ATOM 493 O O . GLN A 1 69 ? -1.091 -1.953 8.988 1.00 93.62 69 GLN A O 1
ATOM 498 N N . ASP A 1 70 ? 0.848 -1.128 8.195 1.00 94.44 70 ASP A N 1
ATOM 499 C CA . ASP A 1 70 ? 0.903 0.035 9.089 1.00 94.44 70 ASP A CA 1
ATOM 500 C C . ASP A 1 70 ? -0.369 0.896 8.981 1.00 94.44 70 ASP A C 1
ATOM 502 O O . ASP A 1 70 ? -0.927 1.350 9.982 1.00 94.44 70 ASP A O 1
ATOM 506 N N . ALA A 1 71 ? -0.874 1.102 7.760 1.00 94.00 71 ALA A N 1
ATOM 507 C CA . ALA A 1 71 ? -2.102 1.856 7.529 1.00 94.00 71 ALA A CA 1
ATOM 508 C C . ALA A 1 71 ? -3.342 1.147 8.100 1.00 94.00 71 ALA A C 1
ATOM 510 O O . ALA A 1 71 ? -4.208 1.810 8.676 1.00 94.00 71 ALA A O 1
ATOM 511 N N . VAL A 1 72 ? -3.437 -0.182 7.969 1.00 92.50 72 VAL A N 1
ATOM 512 C CA . VAL A 1 72 ? -4.526 -0.968 8.573 1.00 92.50 72 VAL A CA 1
ATOM 513 C C . VAL A 1 72 ? -4.455 -0.912 10.098 1.00 92.50 72 VAL A C 1
ATOM 515 O O . VAL A 1 72 ? -5.479 -0.675 10.737 1.00 92.50 72 VAL A O 1
ATOM 518 N N . GLU A 1 73 ? -3.267 -1.062 10.685 1.00 92.19 73 GLU A N 1
ATOM 519 C CA . GLU A 1 73 ? -3.059 -0.943 12.135 1.00 92.19 73 GLU A CA 1
ATOM 520 C C . GLU A 1 73 ? -3.433 0.457 12.654 1.00 92.19 73 GLU A C 1
ATOM 522 O O . GLU A 1 73 ? -3.979 0.590 13.750 1.00 92.19 73 GLU A O 1
ATOM 527 N N . ALA A 1 74 ? -3.247 1.497 11.835 1.00 92.88 74 ALA A N 1
ATOM 528 C CA . ALA A 1 74 ? -3.692 2.862 12.115 1.00 92.88 74 ALA A CA 1
ATOM 529 C C . ALA A 1 74 ? -5.206 3.103 11.907 1.00 92.88 74 ALA A C 1
ATOM 531 O O . ALA A 1 74 ? -5.691 4.206 12.171 1.00 92.88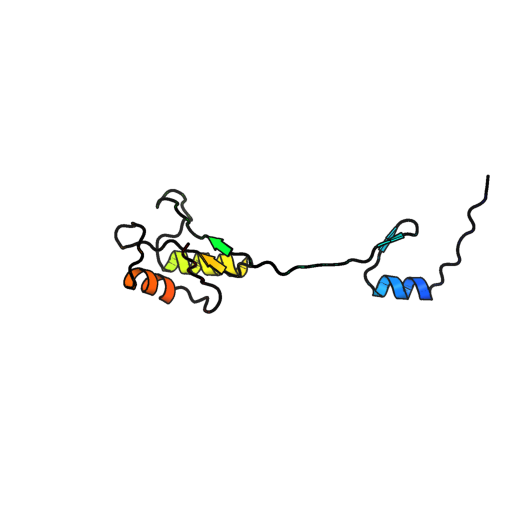 74 ALA A O 1
ATOM 532 N N . GLY A 1 75 ? -5.964 2.102 11.446 1.00 91.00 75 GLY A N 1
ATOM 533 C CA . GLY A 1 75 ? -7.420 2.167 11.281 1.00 91.00 75 GLY A CA 1
ATOM 534 C C . GLY A 1 75 ? -7.909 2.440 9.856 1.00 91.00 75 GLY A C 1
ATOM 535 O O . GLY A 1 75 ? -9.083 2.772 9.670 1.00 91.00 75 GLY A O 1
ATOM 536 N N . ALA A 1 76 ? -7.053 2.315 8.836 1.00 92.56 76 ALA A N 1
ATOM 537 C CA . ALA A 1 76 ? -7.502 2.372 7.449 1.00 92.56 76 ALA A CA 1
ATOM 538 C C . ALA A 1 76 ? -8.394 1.165 7.119 1.00 92.56 76 ALA A C 1
ATOM 540 O O . ALA A 1 76 ? -8.008 0.011 7.298 1.00 92.56 76 ALA A O 1
ATOM 541 N N . GLY A 1 77 ? -9.584 1.447 6.592 1.00 90.06 77 GLY A N 1
ATOM 542 C CA . GLY A 1 77 ? -10.510 0.445 6.065 1.00 90.06 77 GLY A CA 1
ATOM 543 C C . GLY A 1 77 ? -10.411 0.262 4.548 1.00 90.06 77 GLY A C 1
ATOM 544 O O . GLY A 1 77 ? -11.017 -0.659 4.010 1.00 90.06 77 GLY A O 1
ATOM 545 N N . ALA A 1 78 ? -9.647 1.113 3.856 1.00 91.06 78 ALA A N 1
ATOM 546 C CA . ALA A 1 78 ? -9.306 0.944 2.448 1.00 91.06 78 ALA A CA 1
ATOM 547 C C . ALA A 1 78 ? -7.874 1.426 2.152 1.00 91.06 78 ALA A C 1
ATOM 549 O O . ALA A 1 78 ? -7.428 2.426 2.712 1.00 91.06 78 ALA A O 1
ATOM 550 N N . ILE A 1 79 ? -7.176 0.763 1.231 1.00 92.56 79 ILE A N 1
ATOM 551 C CA . ILE A 1 79 ? -5.824 1.109 0.776 1.00 92.56 79 ILE A CA 1
ATOM 552 C C . ILE A 1 79 ? -5.848 1.416 -0.722 1.00 92.56 79 ILE A C 1
ATOM 554 O O . ILE A 1 79 ? -6.387 0.643 -1.513 1.00 92.56 79 ILE A O 1
ATOM 558 N N . HIS A 1 80 ? -5.237 2.539 -1.099 1.00 93.31 80 HIS A N 1
ATOM 559 C CA . HIS A 1 80 ? -5.029 2.993 -2.472 1.00 93.31 80 HIS A CA 1
ATOM 560 C C . HIS A 1 80 ? -3.543 3.031 -2.807 1.00 93.31 80 HIS A C 1
ATOM 562 O O . HIS A 1 80 ? -2.748 3.631 -2.075 1.00 93.31 80 HIS A O 1
ATOM 568 N N . VAL A 1 81 ? -3.183 2.446 -3.945 1.00 91.69 81 VAL A N 1
ATOM 569 C CA . VAL A 1 81 ? -1.801 2.365 -4.421 1.00 91.69 81 VAL A CA 1
ATOM 570 C C . VAL A 1 81 ? -1.713 2.716 -5.898 1.00 91.69 81 VAL A C 1
ATOM 572 O O . VAL A 1 81 ? -2.556 2.312 -6.693 1.00 91.69 81 VAL A O 1
ATOM 575 N N . HIS A 1 82 ? -0.654 3.434 -6.261 1.00 93.69 82 HIS A N 1
ATOM 576 C CA . HIS A 1 82 ? -0.216 3.591 -7.644 1.00 93.69 82 HIS A CA 1
ATOM 577 C C . HIS A 1 82 ? 0.934 2.610 -7.876 1.00 93.69 82 HIS A C 1
ATOM 579 O O . HIS A 1 82 ? 2.066 2.863 -7.457 1.00 93.69 82 HIS A O 1
ATOM 585 N N . VAL A 1 83 ? 0.630 1.456 -8.468 1.00 92.50 83 VAL A N 1
ATOM 586 C CA . VAL A 1 83 ? 1.621 0.408 -8.752 1.00 92.50 83 VAL A CA 1
ATOM 587 C C . VAL A 1 83 ? 2.650 0.922 -9.757 1.00 92.50 83 VAL A C 1
ATOM 589 O O . VAL A 1 83 ? 2.327 1.735 -10.625 1.00 92.50 83 VAL A O 1
ATOM 592 N N . ARG A 1 84 ? 3.899 0.460 -9.633 1.00 91.00 84 ARG A N 1
ATOM 593 C CA . ARG A 1 84 ? 4.997 0.839 -10.524 1.00 91.00 84 ARG A CA 1
ATOM 594 C C . ARG A 1 84 ? 5.589 -0.365 -11.241 1.00 91.00 84 ARG A C 1
ATOM 596 O O . ARG A 1 84 ? 5.657 -1.447 -10.666 1.00 91.00 84 ARG A O 1
ATOM 603 N N . ASP A 1 85 ? 6.016 -0.156 -12.483 1.00 91.12 85 ASP A N 1
ATOM 604 C CA . ASP A 1 85 ? 6.770 -1.144 -13.251 1.00 91.12 85 ASP A CA 1
ATOM 605 C C . ASP A 1 85 ? 8.245 -1.214 -12.808 1.00 91.12 85 ASP A C 1
ATOM 607 O O . ASP A 1 85 ? 8.726 -0.432 -11.986 1.00 91.12 85 ASP A O 1
ATOM 611 N N . SER A 1 86 ? 9.000 -2.137 -13.408 1.00 89.19 86 SER A N 1
ATOM 612 C CA . SER A 1 86 ? 10.452 -2.291 -13.186 1.00 89.19 86 SER A CA 1
ATOM 613 C C . SER A 1 86 ? 11.305 -1.063 -13.544 1.00 89.19 86 SER A C 1
ATOM 615 O O . SER A 1 86 ? 12.491 -1.028 -13.218 1.00 89.19 86 SER A O 1
ATOM 617 N N . LYS A 1 87 ? 10.733 -0.067 -14.226 1.00 89.44 87 LYS A N 1
ATOM 618 C CA . LYS A 1 87 ? 11.363 1.216 -14.563 1.00 89.44 87 LYS A CA 1
ATOM 619 C C . LYS A 1 87 ? 10.822 2.360 -13.698 1.00 89.44 87 LYS A C 1
ATOM 621 O O . LYS A 1 87 ? 11.032 3.521 -14.040 1.00 89.44 87 LYS A O 1
ATOM 626 N N . GLU A 1 88 ? 10.119 2.029 -12.615 1.00 86.75 88 GLU A N 1
ATOM 627 C CA . GLU A 1 88 ? 9.496 2.940 -11.655 1.00 86.75 88 GLU A CA 1
ATOM 628 C C . GLU A 1 88 ? 8.391 3.844 -12.230 1.00 86.75 88 GLU A C 1
ATOM 630 O O . GLU A 1 88 ? 7.938 4.783 -11.564 1.00 86.75 88 GLU A O 1
ATOM 635 N N . ASN A 1 89 ? 7.899 3.559 -13.438 1.00 90.25 89 ASN A N 1
ATOM 636 C CA . ASN A 1 89 ? 6.763 4.279 -14.005 1.00 90.25 89 ASN A CA 1
ATOM 637 C C . ASN A 1 89 ? 5.470 3.732 -13.423 1.00 90.25 89 ASN A C 1
ATOM 639 O O . ASN A 1 89 ? 5.364 2.540 -13.153 1.00 90.25 89 ASN A O 1
ATOM 643 N N . GLU A 1 90 ? 4.470 4.593 -13.269 1.00 92.00 90 GLU A N 1
ATOM 644 C CA . GLU A 1 90 ? 3.134 4.138 -12.901 1.00 92.00 90 GLU A CA 1
ATOM 645 C C . GLU A 1 90 ? 2.603 3.139 -13.941 1.00 92.00 90 GLU A C 1
ATOM 647 O O . GLU A 1 90 ? 2.686 3.381 -15.148 1.00 92.00 90 GLU A O 1
ATOM 652 N N . SER A 1 91 ? 2.091 2.004 -13.466 1.00 92.00 91 SER A N 1
ATOM 653 C CA . SER A 1 91 ? 1.679 0.881 -14.303 1.00 92.00 91 SER A CA 1
ATOM 654 C C . SER A 1 91 ? 0.319 0.335 -13.892 1.00 92.00 91 SER A C 1
ATOM 656 O O . SER A 1 91 ? 0.018 0.168 -12.712 1.00 92.00 91 SER A O 1
ATOM 658 N N . LEU A 1 92 ? -0.481 0.003 -14.908 1.00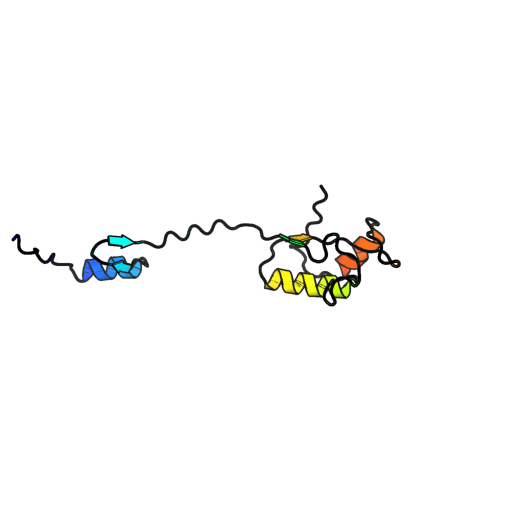 93.38 92 LEU A N 1
ATOM 659 C CA . LEU A 1 92 ? -1.769 -0.685 -14.787 1.00 93.38 92 LEU A CA 1
ATOM 660 C C . LEU A 1 92 ? -1.718 -2.112 -15.342 1.00 93.38 92 LEU A C 1
ATOM 662 O O . LEU A 1 92 ? -2.757 -2.733 -15.571 1.00 93.38 92 LEU A O 1
ATOM 666 N N . ARG A 1 93 ? -0.521 -2.634 -15.635 1.00 94.75 93 ARG A N 1
ATOM 667 C CA . ARG A 1 93 ? -0.391 -3.997 -16.149 1.00 94.75 93 ARG A CA 1
ATOM 668 C C . ARG A 1 93 ? -0.771 -4.984 -15.058 1.00 94.75 93 ARG A C 1
ATOM 670 O O . ARG A 1 93 ? -0.375 -4.844 -13.904 1.00 94.75 93 ARG A O 1
ATOM 677 N N . SER A 1 94 ? -1.501 -6.023 -15.446 1.00 94.44 94 SER A N 1
ATOM 678 C CA . SER A 1 94 ? -1.972 -7.049 -14.515 1.00 94.44 94 SER A CA 1
ATOM 679 C C . SER A 1 94 ? -0.832 -7.749 -13.776 1.00 94.44 94 SER A C 1
ATOM 681 O O . SER A 1 94 ? -1.004 -8.109 -12.620 1.00 94.44 94 SER A O 1
ATOM 683 N N . GLU A 1 95 ? 0.321 -7.929 -14.423 1.00 94.44 95 GLU A N 1
ATOM 684 C CA . GLU A 1 95 ? 1.514 -8.552 -13.833 1.00 94.44 95 GLU A CA 1
ATOM 685 C C . GLU A 1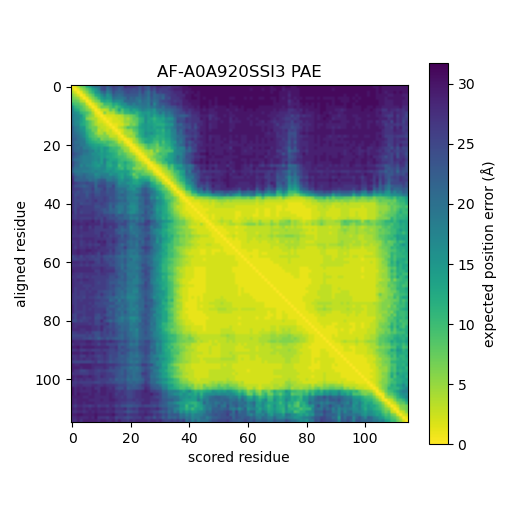 95 ? 2.118 -7.719 -12.692 1.00 94.44 95 GLU A C 1
ATOM 687 O O . GLU A 1 95 ? 2.402 -8.254 -11.618 1.00 94.44 95 GLU A O 1
ATOM 692 N N . ASP A 1 96 ? 2.229 -6.403 -12.883 1.00 92.94 96 ASP A N 1
ATOM 693 C CA . ASP A 1 96 ? 2.759 -5.490 -11.868 1.00 92.94 96 ASP A CA 1
ATOM 694 C C . ASP A 1 96 ? 1.791 -5.407 -10.677 1.00 92.94 96 ASP A C 1
ATOM 696 O O . ASP A 1 96 ? 2.194 -5.500 -9.517 1.00 92.94 96 ASP A O 1
ATOM 700 N N . ILE A 1 97 ? 0.486 -5.313 -10.962 1.00 92.50 97 ILE A N 1
ATOM 701 C CA . ILE A 1 97 ? -0.566 -5.288 -9.937 1.00 92.50 97 ILE A CA 1
ATOM 702 C C . ILE A 1 97 ? -0.579 -6.596 -9.142 1.00 92.50 97 ILE A C 1
ATOM 704 O O . ILE A 1 97 ? -0.612 -6.566 -7.914 1.00 92.50 97 ILE A O 1
ATOM 708 N N . ALA A 1 98 ? -0.538 -7.744 -9.823 1.00 91.81 98 ALA A N 1
ATOM 709 C CA . ALA A 1 98 ? -0.546 -9.051 -9.174 1.00 91.81 98 ALA A CA 1
ATOM 710 C C . ALA A 1 98 ? 0.663 -9.236 -8.253 1.00 91.81 98 ALA A C 1
ATOM 712 O O . ALA A 1 98 ? 0.511 -9.799 -7.175 1.00 91.81 98 ALA A O 1
ATOM 713 N N . THR A 1 99 ? 1.831 -8.719 -8.643 1.00 91.69 99 THR A N 1
ATOM 714 C CA . THR A 1 99 ? 3.043 -8.762 -7.815 1.00 91.69 99 THR A CA 1
ATOM 715 C C . THR A 1 99 ? 2.843 -8.009 -6.499 1.00 91.69 99 THR A C 1
ATOM 717 O O . THR A 1 99 ? 3.102 -8.558 -5.434 1.00 91.69 99 THR A O 1
ATOM 720 N N . VAL A 1 100 ? 2.311 -6.782 -6.545 1.00 90.62 100 VAL A N 1
ATOM 721 C CA . VAL A 1 100 ? 2.039 -5.995 -5.328 1.00 90.62 100 VAL A CA 1
ATOM 722 C C . VAL A 1 100 ? 0.946 -6.638 -4.469 1.00 90.62 100 VAL A C 1
ATOM 724 O O . VAL A 1 100 ? 1.059 -6.678 -3.246 1.00 90.62 100 VAL A O 1
ATOM 727 N N . LEU A 1 101 ? -0.118 -7.154 -5.089 1.00 88.94 101 LEU A N 1
ATOM 728 C CA . LEU A 1 101 ? -1.220 -7.782 -4.357 1.00 88.94 101 LEU A CA 1
ATOM 729 C C . LEU A 1 101 ? -0.841 -9.132 -3.736 1.00 88.94 101 LEU A C 1
ATOM 731 O O . LEU A 1 101 ? -1.406 -9.483 -2.707 1.00 88.94 101 LEU A O 1
ATOM 735 N N . ALA A 1 102 ? 0.093 -9.878 -4.333 1.00 88.25 102 AL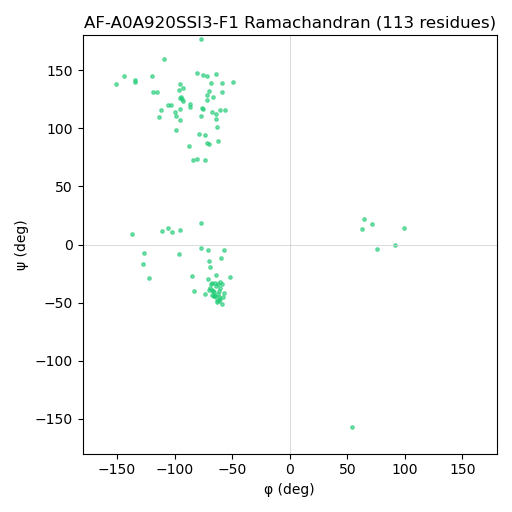A A N 1
ATOM 736 C CA . ALA A 1 102 ? 0.564 -11.148 -3.785 1.00 88.25 102 ALA A CA 1
ATOM 737 C C . ALA A 1 102 ? 1.280 -10.967 -2.436 1.00 88.25 102 ALA A C 1
ATOM 739 O O . ALA A 1 102 ? 1.118 -11.806 -1.550 1.00 88.25 102 ALA A O 1
ATOM 740 N N . ASP A 1 103 ? 2.011 -9.861 -2.270 1.00 85.31 103 ASP A N 1
ATOM 741 C CA . ASP A 1 103 ? 2.736 -9.549 -1.032 1.00 85.31 103 ASP A CA 1
ATOM 742 C C . ASP A 1 103 ? 1.837 -8.857 0.015 1.00 85.31 103 ASP A C 1
ATOM 744 O O . ASP A 1 103 ? 2.038 -9.000 1.224 1.00 85.31 103 ASP A O 1
ATOM 748 N N .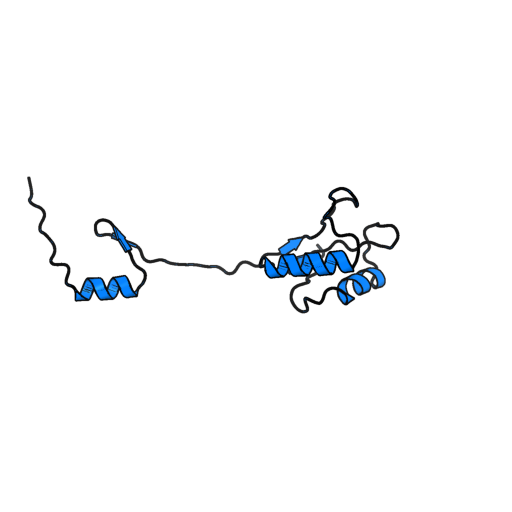 CYS A 1 104 ? 0.792 -8.143 -0.420 1.00 76.62 104 CYS A N 1
ATOM 749 C CA . CYS A 1 104 ? -0.192 -7.515 0.464 1.00 76.62 104 CYS A CA 1
ATOM 750 C C . CYS A 1 104 ? -1.145 -8.554 1.088 1.00 76.62 104 CYS A C 1
ATOM 752 O O . CYS A 1 104 ? -2.197 -8.884 0.546 1.00 76.62 104 CYS A O 1
ATOM 754 N N . SER A 1 105 ? -0.825 -9.026 2.293 1.00 65.81 105 SER A N 1
ATOM 755 C CA . SER A 1 105 ? -1.642 -10.004 3.034 1.00 65.81 105 SER A CA 1
ATOM 756 C C . SER A 1 105 ? -2.979 -9.467 3.588 1.00 65.81 105 SER A C 1
ATOM 758 O O . SER A 1 105 ? -3.783 -10.246 4.110 1.00 65.81 105 SER A O 1
ATOM 760 N N . CYS A 1 106 ? -3.268 -8.167 3.449 1.00 59.12 106 CYS A N 1
ATOM 761 C CA . CYS A 1 106 ? -4.495 -7.510 3.914 1.00 59.12 106 CYS A CA 1
ATOM 762 C C . CYS A 1 106 ? -5.715 -7.855 3.032 1.00 59.12 106 CYS A C 1
ATOM 764 O O . CYS A 1 106 ? -6.242 -7.036 2.281 1.00 59.12 106 CYS A O 1
ATOM 766 N N . HIS A 1 107 ? -6.193 -9.094 3.174 1.00 53.16 107 HIS A N 1
ATOM 767 C CA . HIS A 1 107 ? -7.226 -9.758 2.365 1.00 53.16 107 HIS A CA 1
ATOM 768 C C . HIS A 1 107 ? -8.604 -9.065 2.277 1.00 53.16 107 HIS A C 1
ATOM 770 O O . HIS A 1 107 ? -9.451 -9.544 1.531 1.00 53.16 107 HIS A O 1
ATOM 776 N N . ASN A 1 108 ? -8.851 -7.964 2.999 1.00 51.66 108 ASN A N 1
ATOM 777 C CA . ASN A 1 108 ? -10.158 -7.290 3.036 1.00 51.66 108 ASN A CA 1
ATOM 778 C C . ASN A 1 108 ? -10.101 -5.749 2.967 1.00 51.66 108 ASN A C 1
ATOM 780 O O . ASN A 1 108 ? -11.129 -5.107 3.172 1.00 51.66 108 ASN A O 1
ATOM 784 N N . THR A 1 109 ? -8.933 -5.152 2.692 1.00 54.72 109 THR A N 1
ATOM 785 C CA . THR A 1 109 ? -8.732 -3.692 2.830 1.00 54.72 109 THR A CA 1
ATOM 786 C C . THR A 1 109 ? -8.174 -3.029 1.566 1.00 54.72 109 THR A C 1
ATOM 788 O O . THR A 1 109 ? -8.102 -1.809 1.498 1.00 54.72 109 THR A O 1
ATOM 791 N N . VAL A 1 110 ? -7.778 -3.766 0.527 1.00 51.69 110 VAL A N 1
ATOM 792 C CA . VAL A 1 110 ? -7.227 -3.147 -0.694 1.00 51.69 110 VAL A CA 1
ATOM 793 C C . VAL A 1 110 ? -8.336 -2.964 -1.731 1.00 51.69 110 VAL A C 1
ATOM 795 O O . VAL A 1 110 ? -8.790 -3.928 -2.341 1.00 51.69 110 VAL A O 1
ATOM 798 N N . HIS A 1 111 ? -8.769 -1.718 -1.936 1.00 51.72 111 HIS A N 1
ATOM 799 C CA . HIS A 1 111 ? -9.743 -1.345 -2.964 1.00 51.72 111 HIS A CA 1
ATOM 800 C C . HIS A 1 111 ? -9.062 -0.467 -4.017 1.00 51.72 111 HIS A C 1
ATOM 802 O O . HIS A 1 111 ? -8.736 0.696 -3.762 1.00 51.72 111 HIS A O 1
ATOM 808 N N . SER A 1 112 ? -8.871 -1.014 -5.218 1.00 43.75 112 SER A N 1
ATOM 809 C CA . SER A 1 112 ? -8.427 -0.258 -6.391 1.00 43.75 112 SER A CA 1
ATOM 810 C C . SER A 1 112 ? -9.615 0.477 -7.019 1.00 43.75 112 SER A C 1
ATOM 812 O O . SER A 1 112 ? -10.147 0.079 -8.051 1.00 43.75 112 SER A O 1
ATOM 814 N N . ASP A 1 113 ? -10.074 1.550 -6.370 1.00 43.59 113 ASP A N 1
ATOM 815 C CA . ASP A 1 113 ? -11.060 2.429 -7.009 1.00 43.59 113 ASP A CA 1
ATOM 816 C C . ASP A 1 113 ? -10.346 3.311 -8.033 1.00 43.59 113 ASP A C 1
ATOM 818 O O . ASP A 1 113 ? -9.572 4.201 -7.673 1.00 43.59 113 ASP A O 1
ATOM 822 N N . TRP A 1 114 ? -10.632 3.047 -9.303 1.00 41.66 114 TRP A N 1
ATOM 823 C CA . TRP A 1 114 ? -10.258 3.884 -10.432 1.00 41.66 114 TRP A CA 1
ATOM 824 C C . TRP A 1 114 ? -11.440 4.802 -10.765 1.00 41.66 114 TRP A C 1
ATOM 826 O O . TRP A 1 114 ? -12.510 4.317 -11.136 1.00 41.66 114 TRP A O 1
ATOM 836 N N . TYR A 1 115 ? -11.242 6.112 -10.617 1.00 33.47 115 TYR A N 1
ATOM 837 C CA . TYR A 1 115 ? -12.030 7.158 -11.276 1.00 33.47 115 TYR A CA 1
ATOM 838 C C . TYR A 1 115 ? -11.091 7.998 -12.135 1.00 33.47 115 TYR A C 1
ATOM 840 O O . TYR A 1 115 ? -9.962 8.262 -11.659 1.00 33.47 115 TYR A O 1
#

Secondary structure (DSSP, 8-state):
-PPP------HHHHHHHHTTT-EEETTEEEP-------PPPEEESSTTPPTTSSTT---SHHHHHHHHHHHHHTT-SEEE---B-TTS-B---HHHHHHHHHH---TTTB-----

pLDDT: mean 74.78, std 20.41, range [30.94, 95.12]